Protein AF-A0A4V2E9B5-F1 (afdb_monomer)

pLDDT: mean 94.67, std 5.78, range [47.75, 98.69]

Structure (mmCIF,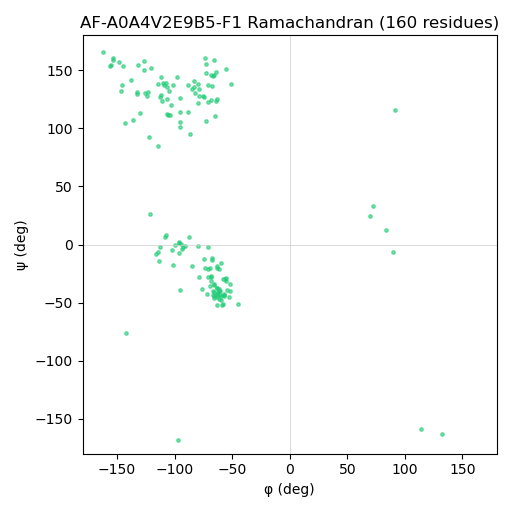 N/CA/C/O backbone):
data_AF-A0A4V2E9B5-F1
#
_entry.id   AF-A0A4V2E9B5-F1
#
loop_
_atom_site.group_PDB
_atom_site.id
_atom_site.type_symbol
_atom_site.label_atom_id
_atom_site.label_alt_id
_atom_site.label_comp_id
_atom_site.label_asym_id
_atom_site.label_entity_id
_atom_site.label_seq_id
_atom_site.pdbx_PDB_ins_code
_atom_site.Cartn_x
_atom_site.Cartn_y
_atom_site.Cartn_z
_atom_site.occupancy
_atom_site.B_iso_or_equiv
_atom_site.auth_seq_id
_atom_site.auth_comp_id
_atom_site.auth_asym_id
_atom_site.auth_atom_id
_atom_site.pdbx_PDB_model_num
ATOM 1 N N . MET A 1 1 ? -2.512 13.321 -0.272 1.00 79.31 1 MET A N 1
ATOM 2 C CA . MET A 1 1 ? -3.624 13.051 0.667 1.00 79.31 1 MET A CA 1
ATOM 3 C C . MET A 1 1 ? -4.182 14.382 1.171 1.00 79.31 1 MET A C 1
ATOM 5 O O . MET A 1 1 ? -3.357 15.232 1.512 1.00 79.31 1 MET A O 1
ATOM 9 N N . PRO A 1 2 ? -5.516 14.578 1.181 1.00 86.25 2 PRO A N 1
ATOM 10 C CA . PRO A 1 2 ? -6.175 15.749 1.778 1.00 86.25 2 PRO A CA 1
ATOM 11 C C . PRO A 1 2 ? -5.788 15.943 3.250 1.00 86.25 2 PRO A C 1
ATOM 13 O O . PRO A 1 2 ? -5.471 14.967 3.931 1.00 86.25 2 PRO A O 1
ATOM 16 N N . ASN A 1 3 ? -5.787 17.182 3.745 1.00 88.88 3 ASN A N 1
ATOM 17 C CA . ASN A 1 3 ? -5.361 17.470 5.122 1.00 88.88 3 ASN A CA 1
ATOM 18 C C . ASN A 1 3 ? -6.341 16.906 6.160 1.00 88.88 3 ASN A C 1
ATOM 20 O O . ASN A 1 3 ? -5.927 16.519 7.244 1.00 88.88 3 ASN A O 1
ATOM 24 N N . GLU A 1 4 ? -7.611 16.786 5.793 1.00 91.38 4 GLU A N 1
ATOM 25 C CA . GLU A 1 4 ? -8.707 16.231 6.584 1.00 91.38 4 GLU A CA 1
ATOM 26 C C . GLU A 1 4 ? -8.506 14.745 6.912 1.00 91.38 4 GLU A C 1
ATOM 28 O O . GLU A 1 4 ? -9.104 14.242 7.855 1.00 91.38 4 GLU A O 1
ATOM 33 N N . LEU A 1 5 ? -7.657 14.044 6.151 1.00 91.12 5 LEU A N 1
ATOM 34 C CA . LEU A 1 5 ? -7.299 12.643 6.391 1.00 91.12 5 LEU A CA 1
ATOM 35 C C . LEU A 1 5 ? -5.948 12.475 7.098 1.00 91.12 5 LEU A C 1
ATOM 37 O O . LEU A 1 5 ? -5.529 11.349 7.354 1.00 91.12 5 LEU A O 1
ATOM 41 N N . LYS A 1 6 ? -5.246 13.568 7.418 1.00 92.00 6 LYS A N 1
ATOM 42 C CA . LYS A 1 6 ? -3.944 13.502 8.089 1.00 92.00 6 LYS A CA 1
ATOM 43 C C . LYS A 1 6 ? -4.135 13.452 9.599 1.00 92.00 6 LYS A C 1
ATOM 45 O O . LYS A 1 6 ? -4.229 14.482 10.260 1.00 92.00 6 LYS A O 1
ATOM 50 N N . PHE A 1 7 ? -4.131 12.240 10.139 1.00 94.81 7 PHE A N 1
ATOM 51 C CA . PHE A 1 7 ? -4.165 11.994 11.578 1.00 94.81 7 PHE A CA 1
ATOM 52 C C . PHE A 1 7 ? -2.798 11.530 12.072 1.00 94.81 7 PHE A C 1
ATOM 54 O O . PHE A 1 7 ? -2.175 10.659 11.466 1.00 94.81 7 PHE A O 1
ATOM 61 N N . GLU A 1 8 ? -2.327 12.075 13.194 1.00 93.56 8 GLU A N 1
ATOM 62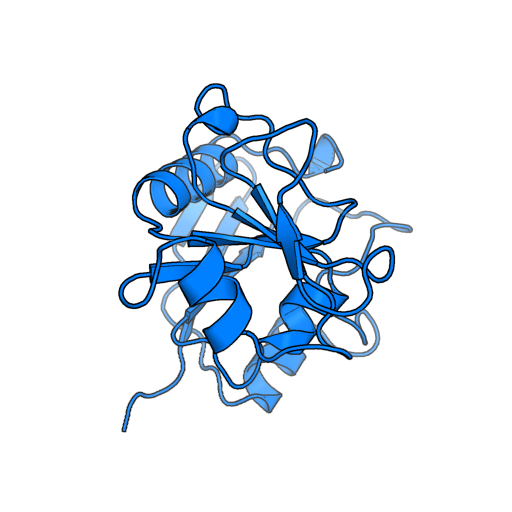 C CA . GLU A 1 8 ? -0.994 11.744 13.720 1.00 93.56 8 GLU A CA 1
ATOM 63 C C . GLU A 1 8 ? -0.869 10.266 14.116 1.00 93.56 8 GLU A C 1
ATOM 65 O O . GLU A 1 8 ? 0.171 9.651 13.880 1.00 93.56 8 GLU A O 1
ATOM 70 N N . GLY A 1 9 ? -1.928 9.674 14.676 1.00 94.69 9 GLY A N 1
ATOM 71 C CA . GLY A 1 9 ? -1.967 8.245 14.996 1.00 94.69 9 GLY A CA 1
ATOM 72 C C . GLY A 1 9 ? -1.820 7.352 13.763 1.00 94.69 9 GLY A C 1
ATOM 73 O O . GLY A 1 9 ? -0.989 6.443 13.746 1.00 94.69 9 GLY A O 1
ATOM 74 N N . ASP A 1 10 ? -2.566 7.667 12.704 1.00 94.81 10 ASP A N 1
ATOM 75 C CA . ASP A 1 10 ? -2.511 6.950 11.426 1.00 94.81 10 ASP A CA 1
ATOM 76 C C . ASP A 1 10 ? -1.161 7.122 10.727 1.00 94.81 10 ASP A C 1
ATOM 78 O O . ASP A 1 10 ? -0.528 6.144 10.334 1.00 94.81 10 ASP A O 1
ATOM 82 N N . LYS A 1 11 ? -0.628 8.348 10.698 1.00 93.44 11 LYS A N 1
ATOM 83 C CA . LYS A 1 11 ? 0.703 8.638 10.156 1.00 93.44 11 LYS A CA 1
ATOM 84 C C . LYS A 1 11 ? 1.804 7.835 10.851 1.00 93.44 11 LYS A C 1
ATOM 86 O O . LYS A 1 11 ? 2.705 7.330 10.176 1.00 93.44 11 LYS A O 1
ATOM 91 N N . LYS A 1 12 ? 1.759 7.715 12.183 1.00 94.44 12 LYS A N 1
ATOM 92 C CA . LYS A 1 12 ? 2.729 6.918 12.955 1.00 94.44 12 LYS A CA 1
ATOM 93 C C . LYS A 1 12 ? 2.608 5.432 12.632 1.00 94.44 12 LYS A C 1
ATOM 95 O O . LYS A 1 12 ? 3.632 4.796 12.389 1.00 94.44 12 LYS A O 1
ATOM 100 N N . PHE A 1 13 ? 1.383 4.905 12.589 1.00 95.75 13 PHE A N 1
ATOM 101 C CA . PHE A 1 13 ? 1.121 3.514 12.214 1.00 95.75 13 PHE A CA 1
ATOM 102 C C . PHE A 1 13 ? 1.661 3.202 10.814 1.00 95.75 13 PHE A C 1
ATOM 104 O O . PHE A 1 13 ? 2.456 2.275 10.650 1.00 95.75 13 PHE A O 1
ATOM 111 N N . PHE A 1 14 ? 1.309 4.035 9.833 1.00 94.75 14 PHE A N 1
ATOM 112 C CA . PHE A 1 14 ? 1.759 3.920 8.451 1.00 94.75 14 PHE A CA 1
ATOM 113 C C . PHE A 1 14 ? 3.287 3.974 8.350 1.00 94.75 14 PHE A C 1
ATOM 115 O O . PHE A 1 14 ? 3.906 3.061 7.810 1.00 94.75 14 PHE A O 1
ATOM 122 N N . SER A 1 15 ? 3.920 4.991 8.943 1.00 93.88 15 SER A N 1
ATOM 123 C CA . SER A 1 15 ? 5.380 5.160 8.879 1.00 93.88 15 SER A CA 1
ATOM 124 C C . SER A 1 15 ? 6.122 3.962 9.476 1.00 93.88 15 SER A C 1
ATOM 126 O O . SER A 1 15 ? 7.047 3.448 8.851 1.00 93.88 15 SER A O 1
ATOM 128 N N . ALA A 1 16 ? 5.674 3.475 10.638 1.00 94.12 16 ALA A N 1
ATOM 129 C CA . ALA A 1 16 ? 6.286 2.334 11.311 1.00 94.12 16 ALA A CA 1
ATOM 130 C C . ALA A 1 16 ? 6.078 1.012 10.553 1.00 94.12 16 ALA A C 1
ATOM 132 O O . ALA A 1 16 ? 6.916 0.115 10.638 1.00 94.12 16 ALA A O 1
ATOM 133 N N . ALA A 1 17 ? 4.964 0.854 9.830 1.00 94.62 17 ALA A N 1
ATOM 134 C CA . ALA A 1 17 ? 4.759 -0.291 8.947 1.00 94.62 17 ALA A CA 1
ATOM 135 C C . ALA A 1 17 ? 5.736 -0.258 7.761 1.00 94.62 17 ALA A C 1
ATOM 137 O O . ALA A 1 17 ? 6.360 -1.271 7.456 1.00 94.62 17 ALA A O 1
ATOM 138 N N . LEU A 1 18 ? 5.932 0.912 7.148 1.00 95.31 18 LEU A N 1
ATOM 139 C CA . LEU A 1 18 ? 6.838 1.068 6.008 1.00 95.31 18 LEU A CA 1
ATOM 140 C C . LEU A 1 18 ? 8.320 0.963 6.371 1.00 95.31 18 LEU A C 1
ATOM 142 O O . LEU A 1 18 ? 9.104 0.507 5.546 1.00 95.31 18 LEU A O 1
ATOM 146 N N . ASP A 1 19 ? 8.709 1.315 7.598 1.00 93.38 19 ASP A N 1
ATOM 147 C CA . ASP A 1 19 ? 10.071 1.075 8.104 1.00 93.38 19 ASP A CA 1
ATOM 148 C C . ASP A 1 19 ? 10.449 -0.410 8.149 1.00 93.38 19 ASP A C 1
ATOM 150 O O . ASP A 1 19 ? 11.630 -0.746 8.175 1.00 93.38 19 ASP A O 1
ATOM 154 N N . ARG A 1 20 ? 9.449 -1.298 8.161 1.00 94.12 20 ARG A N 1
ATOM 155 C CA . ARG A 1 20 ? 9.623 -2.754 8.196 1.00 94.12 20 ARG A CA 1
ATOM 156 C C . ARG A 1 20 ? 9.401 -3.426 6.841 1.00 94.12 20 ARG A C 1
ATOM 158 O O . ARG A 1 20 ? 9.571 -4.636 6.750 1.00 94.12 20 ARG A O 1
ATOM 165 N N . ALA A 1 21 ? 8.994 -2.678 5.816 1.00 97.06 21 ALA A N 1
ATOM 166 C CA . ALA A 1 21 ? 8.757 -3.223 4.487 1.00 97.06 21 ALA A CA 1
ATOM 167 C C . ALA A 1 21 ? 10.069 -3.320 3.698 1.00 97.06 21 ALA A C 1
ATOM 169 O O . ALA A 1 21 ? 10.854 -2.373 3.650 1.00 97.06 21 ALA A O 1
ATOM 170 N N . ASP A 1 22 ? 10.273 -4.446 3.018 1.00 98.00 22 ASP A N 1
ATOM 171 C CA . ASP A 1 22 ? 11.424 -4.658 2.137 1.00 98.00 22 ASP A CA 1
ATOM 172 C C . ASP A 1 22 ? 11.230 -3.966 0.780 1.00 98.00 22 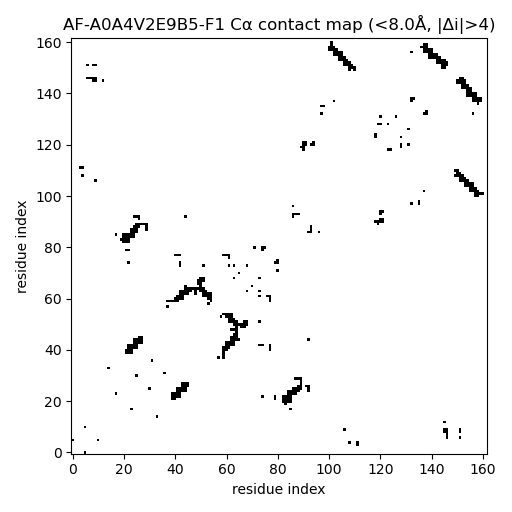ASP A C 1
ATOM 174 O O . ASP A 1 22 ? 12.198 -3.568 0.123 1.00 98.00 22 ASP A O 1
ATOM 178 N N . LEU A 1 23 ? 9.969 -3.803 0.367 1.00 98.19 23 LEU A N 1
ATOM 179 C CA . LEU A 1 23 ? 9.576 -3.161 -0.880 1.00 98.19 23 LEU A CA 1
ATOM 180 C C . LEU A 1 23 ? 8.261 -2.398 -0.727 1.00 98.19 23 LEU A C 1
ATOM 182 O O . LEU A 1 23 ? 7.294 -2.910 -0.170 1.00 98.19 23 LEU A O 1
ATOM 186 N N . ILE A 1 24 ? 8.201 -1.200 -1.301 1.00 98.00 24 ILE A N 1
ATOM 187 C CA . ILE A 1 24 ? 6.975 -0.402 -1.395 1.00 98.00 24 ILE A CA 1
ATOM 188 C C . ILE A 1 24 ? 6.464 -0.401 -2.835 1.00 98.00 24 ILE A C 1
ATOM 190 O O . ILE A 1 24 ? 7.248 -0.253 -3.769 1.00 98.00 24 ILE A O 1
ATOM 194 N N . VAL A 1 25 ? 5.153 -0.510 -3.039 1.00 98.25 25 VAL A N 1
ATOM 195 C CA . VAL A 1 25 ? 4.528 -0.405 -4.365 1.00 98.25 25 VAL A CA 1
ATOM 196 C C . VAL A 1 25 ? 3.433 0.648 -4.341 1.00 98.25 25 VAL A C 1
ATOM 198 O O . VAL A 1 25 ? 2.555 0.638 -3.473 1.00 98.25 25 VAL A O 1
ATOM 201 N N . HIS A 1 26 ? 3.467 1.556 -5.313 1.00 97.44 26 HIS A N 1
ATOM 202 C CA . HIS A 1 26 ? 2.444 2.584 -5.450 1.00 97.44 26 HIS A CA 1
ATOM 203 C C . HIS A 1 26 ? 2.289 3.080 -6.887 1.00 97.44 26 HIS A C 1
ATOM 205 O O . HIS A 1 26 ? 3.174 2.935 -7.730 1.00 97.44 26 HIS A O 1
ATOM 211 N N . GLY A 1 27 ? 1.146 3.693 -7.180 1.00 96.12 27 GLY A N 1
ATOM 212 C CA . GLY A 1 27 ? 0.912 4.379 -8.445 1.00 96.12 27 GLY A CA 1
ATOM 213 C C . GLY A 1 27 ? 1.665 5.707 -8.513 1.00 96.12 27 GLY A C 1
ATOM 214 O O . GLY A 1 27 ? 2.016 6.293 -7.494 1.00 96.12 27 GLY A O 1
ATOM 215 N N . ARG A 1 28 ? 1.858 6.235 -9.725 1.00 91.06 28 ARG A N 1
ATOM 216 C CA . ARG A 1 28 ? 2.579 7.501 -9.972 1.00 91.06 28 ARG A CA 1
ATOM 217 C C . ARG A 1 28 ? 2.092 8.710 -9.154 1.00 91.06 28 ARG A C 1
ATOM 219 O O . ARG A 1 28 ? 2.890 9.586 -8.850 1.00 91.06 28 ARG A O 1
ATOM 226 N N . ASN A 1 29 ? 0.794 8.790 -8.861 1.00 87.62 29 ASN A N 1
ATOM 227 C CA . ASN A 1 29 ? 0.198 9.929 -8.145 1.00 87.62 29 ASN A CA 1
ATOM 228 C C . ASN A 1 29 ? 0.120 9.702 -6.624 1.00 87.62 29 ASN A C 1
ATOM 230 O O . ASN A 1 29 ? -0.299 10.590 -5.884 1.00 87.62 29 ASN A O 1
ATOM 234 N N . SER A 1 30 ? 0.506 8.515 -6.166 1.00 85.31 30 SER A N 1
ATOM 235 C CA . SER A 1 30 ? 0.673 8.188 -4.756 1.00 85.31 30 SER A CA 1
ATOM 236 C C . SER A 1 30 ? 2.148 8.318 -4.412 1.00 85.31 30 SER A C 1
ATOM 238 O O . SER A 1 30 ? 3.001 8.055 -5.254 1.00 85.31 30 SER A O 1
ATOM 240 N N . TYR A 1 31 ? 2.459 8.777 -3.208 1.00 83.00 31 TYR A N 1
ATOM 241 C CA . TYR A 1 31 ? 3.833 8.932 -2.748 1.00 83.00 31 TYR 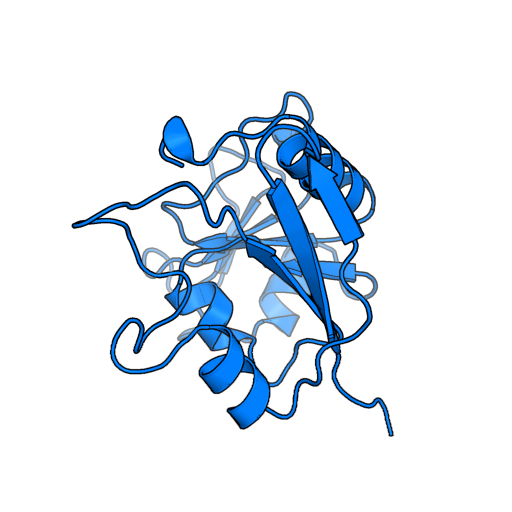A CA 1
ATOM 242 C C . TYR A 1 31 ? 3.869 9.053 -1.225 1.00 83.00 31 TYR A C 1
ATOM 244 O O . TYR A 1 31 ? 2.853 9.292 -0.573 1.00 83.00 31 TYR A O 1
ATOM 252 N N . GLU A 1 32 ? 5.070 8.906 -0.685 1.00 86.81 32 GLU A N 1
ATOM 253 C CA . GLU A 1 32 ? 5.406 9.111 0.719 1.00 86.81 32 GLU A CA 1
ATOM 254 C C . GLU A 1 32 ? 6.080 10.474 0.894 1.00 86.81 32 GLU A C 1
ATOM 256 O O . GLU A 1 32 ? 6.973 10.820 0.115 1.00 86.81 32 GLU A O 1
ATOM 261 N N . ASP A 1 33 ? 5.705 11.215 1.934 1.00 83.38 33 ASP A N 1
ATOM 262 C CA . ASP A 1 33 ? 6.281 12.521 2.287 1.00 83.38 33 ASP A CA 1
ATOM 263 C C . ASP A 1 33 ? 7.170 12.475 3.543 1.00 83.38 33 ASP A C 1
ATOM 265 O O . ASP A 1 33 ? 7.633 13.511 4.022 1.00 83.38 33 ASP A O 1
ATOM 269 N N . GLN A 1 34 ? 7.427 11.281 4.086 1.00 84.88 34 GLN A N 1
ATOM 270 C CA . GLN A 1 34 ? 8.249 11.130 5.285 1.00 84.88 34 GLN A CA 1
ATOM 271 C C . GLN A 1 34 ? 9.741 11.379 4.988 1.00 84.88 34 GLN A C 1
ATOM 273 O O . GLN A 1 34 ? 10.213 11.010 3.910 1.00 84.88 34 GLN A O 1
ATOM 278 N N . PRO A 1 35 ? 10.528 11.923 5.941 1.00 87.12 35 PRO A N 1
ATOM 279 C CA . PRO A 1 35 ? 11.949 12.228 5.729 1.00 87.12 35 PRO A CA 1
ATOM 280 C C . PRO A 1 35 ? 12.806 11.045 5.261 1.00 87.12 35 PRO A C 1
ATOM 282 O O . PRO A 1 35 ? 13.770 11.228 4.524 1.00 87.12 35 PRO A O 1
ATOM 285 N N . ASN A 1 36 ? 12.460 9.825 5.672 1.00 87.62 36 ASN A N 1
ATOM 286 C CA . ASN A 1 36 ? 13.171 8.604 5.304 1.00 87.62 36 ASN A CA 1
ATOM 287 C C . ASN A 1 36 ? 12.630 7.923 4.038 1.00 87.62 36 ASN A C 1
ATOM 289 O O . ASN A 1 36 ? 13.221 6.939 3.597 1.00 87.62 36 ASN A O 1
ATOM 293 N N . SER A 1 37 ? 11.575 8.459 3.413 1.00 88.12 37 SER A N 1
ATOM 294 C CA . SER A 1 37 ? 11.033 7.975 2.137 1.00 88.12 37 SER A CA 1
ATOM 295 C C . SER A 1 37 ? 12.152 7.693 1.115 1.00 88.12 37 SER A C 1
ATOM 297 O O . SER A 1 37 ? 12.235 6.551 0.652 1.00 88.12 37 SER A O 1
ATOM 299 N N . PRO A 1 38 ? 13.110 8.608 0.834 1.00 88.81 38 PRO A N 1
ATOM 300 C CA . PRO A 1 38 ? 14.163 8.365 -0.163 1.00 88.81 38 PRO A CA 1
ATOM 301 C C . PRO A 1 38 ? 15.069 7.151 0.108 1.00 88.81 38 PRO A C 1
ATOM 303 O O . PRO A 1 38 ? 15.781 6.710 -0.791 1.00 88.81 38 PRO A O 1
ATOM 306 N N . GLN A 1 39 ? 15.070 6.607 1.328 1.00 90.38 39 GLN A N 1
ATOM 307 C CA . GLN A 1 39 ? 15.901 5.462 1.710 1.00 90.38 39 GLN A CA 1
ATOM 308 C C . GLN A 1 39 ? 15.258 4.109 1.356 1.00 90.38 39 GLN A C 1
ATOM 310 O O . GLN A 1 39 ? 15.967 3.103 1.273 1.00 90.38 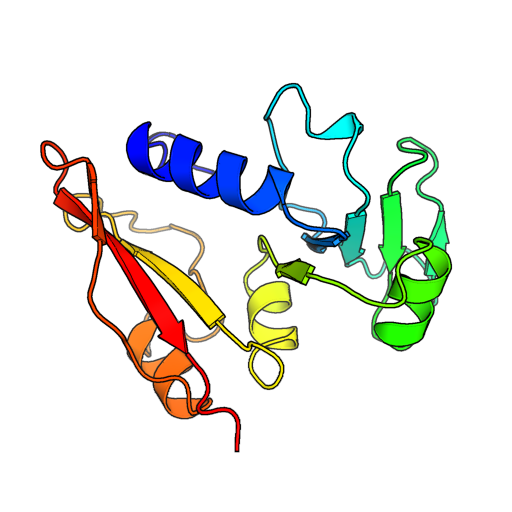39 GLN A O 1
ATOM 315 N N . ARG A 1 40 ? 13.940 4.074 1.120 1.00 94.94 40 ARG A N 1
ATOM 316 C CA . ARG A 1 40 ? 13.162 2.845 0.909 1.00 94.94 40 ARG A CA 1
ATOM 317 C C . ARG A 1 40 ? 13.140 2.427 -0.563 1.00 94.94 40 ARG A C 1
ATOM 319 O O . ARG A 1 40 ? 12.944 3.262 -1.453 1.00 94.94 40 ARG A O 1
ATOM 326 N N . LYS A 1 41 ? 13.310 1.125 -0.818 1.00 96.94 41 LYS A N 1
ATOM 327 C CA . LYS A 1 41 ? 13.144 0.533 -2.154 1.00 96.94 41 LYS A CA 1
ATOM 328 C C . LYS A 1 41 ? 11.681 0.601 -2.570 1.00 96.94 41 LYS A C 1
ATOM 330 O O . LYS A 1 41 ? 10.797 0.284 -1.774 1.00 96.94 41 LYS A O 1
ATOM 335 N N . ARG A 1 42 ? 11.423 0.977 -3.821 1.00 97.19 42 ARG A N 1
ATOM 336 C CA . ARG A 1 42 ? 10.053 1.110 -4.318 1.00 97.19 42 ARG A CA 1
ATOM 337 C C . ARG A 1 42 ? 9.874 0.719 -5.773 1.00 97.19 42 ARG A C 1
ATOM 339 O O . ARG A 1 42 ? 10.779 0.872 -6.592 1.00 97.19 42 ARG A O 1
ATOM 346 N N . ILE A 1 43 ? 8.654 0.314 -6.091 1.00 98.25 43 ILE A N 1
ATOM 347 C CA 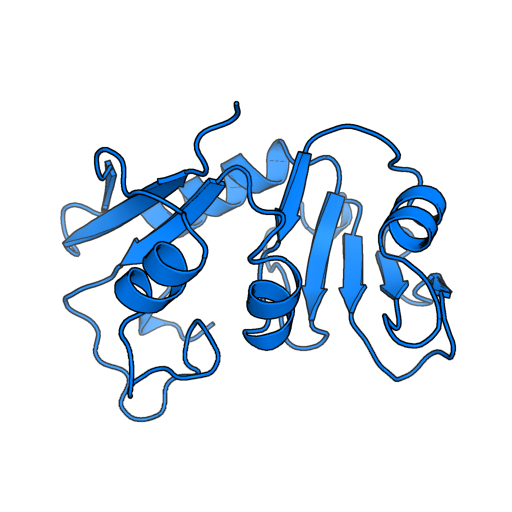. ILE A 1 43 ? 8.135 0.193 -7.444 1.00 98.25 43 ILE A CA 1
ATOM 348 C C . ILE A 1 43 ? 7.049 1.246 -7.660 1.00 98.25 43 ILE A C 1
ATOM 350 O O . ILE A 1 43 ? 6.086 1.339 -6.898 1.00 98.25 43 ILE A O 1
ATOM 354 N N . ILE A 1 44 ? 7.193 2.006 -8.744 1.00 98.00 44 ILE A N 1
ATOM 355 C CA . ILE A 1 44 ? 6.202 2.972 -9.207 1.00 98.00 44 ILE A CA 1
ATOM 356 C C . ILE A 1 44 ? 5.475 2.376 -10.411 1.00 98.00 44 ILE A C 1
ATOM 358 O O . ILE A 1 44 ? 6.046 2.228 -11.496 1.00 98.00 44 ILE A O 1
ATOM 362 N N . VAL A 1 45 ? 4.193 2.064 -10.229 1.00 98.19 45 VAL A N 1
ATOM 363 C CA . VAL A 1 45 ? 3.329 1.525 -11.284 1.00 98.19 45 VAL A CA 1
ATOM 364 C C . VAL A 1 45 ? 3.021 2.624 -12.304 1.00 98.19 45 VAL A C 1
ATOM 366 O O . VAL A 1 45 ? 2.489 3.690 -11.968 1.00 98.19 45 VAL A O 1
ATOM 369 N N . THR A 1 46 ? 3.353 2.378 -13.571 1.00 97.12 46 THR A N 1
ATOM 370 C CA . THR A 1 46 ? 3.228 3.355 -14.656 1.00 97.12 46 THR A CA 1
ATOM 371 C C . THR A 1 46 ? 3.104 2.689 -16.024 1.00 97.12 46 THR A C 1
ATOM 373 O O . THR A 1 46 ? 3.632 1.615 -16.262 1.00 97.12 46 THR A O 1
ATOM 376 N N . ARG A 1 47 ? 2.460 3.375 -16.972 1.00 96.50 47 ARG A N 1
ATOM 377 C CA . ARG A 1 47 ? 2.401 2.964 -18.389 1.00 96.50 47 ARG A CA 1
ATOM 378 C C . ARG A 1 47 ? 3.456 3.655 -19.263 1.00 96.50 47 ARG A C 1
ATOM 380 O O . ARG A 1 47 ? 3.466 3.473 -20.471 1.00 96.50 47 ARG A O 1
ATOM 387 N N . LYS A 1 48 ? 4.308 4.504 -18.670 1.00 96.81 48 LYS A N 1
ATOM 388 C CA . LYS A 1 48 ? 5.308 5.310 -19.400 1.00 96.81 48 LYS A CA 1
ATOM 389 C C . LYS A 1 48 ? 6.518 4.506 -19.892 1.00 96.81 48 LYS A C 1
ATOM 391 O O . LYS A 1 48 ? 7.301 5.032 -20.672 1.00 96.81 48 LYS A O 1
ATOM 396 N N . VAL A 1 49 ? 6.681 3.275 -19.418 1.00 98.12 49 VAL A N 1
ATOM 397 C CA . VAL A 1 49 ? 7.754 2.357 -19.816 1.00 98.12 49 VAL A CA 1
ATOM 398 C C . VAL A 1 49 ? 7.125 1.095 -20.410 1.00 98.12 49 VAL A C 1
ATOM 400 O O . VAL A 1 49 ? 5.997 0.763 -20.036 1.00 98.12 49 VAL A O 1
ATOM 403 N N . PRO A 1 50 ? 7.802 0.383 -21.325 1.00 98.00 50 PRO A N 1
ATOM 404 C CA . PRO A 1 50 ? 7.232 -0.816 -21.934 1.00 98.00 50 PRO A CA 1
ATOM 405 C C . PRO A 1 50 ? 7.045 -1.946 -20.916 1.00 98.00 50 PRO A C 1
ATOM 407 O O . PRO A 1 50 ? 6.002 -2.587 -20.927 1.00 98.00 50 PRO A O 1
ATOM 410 N N . ALA A 1 51 ? 8.014 -2.150 -20.016 1.00 98.50 51 ALA A N 1
ATOM 411 C CA . ALA A 1 51 ? 8.004 -3.233 -19.034 1.00 98.50 51 ALA A CA 1
ATOM 412 C C . ALA A 1 51 ? 8.582 -2.787 -17.682 1.00 98.50 51 ALA A C 1
ATOM 414 O O . ALA A 1 51 ? 7.830 -2.520 -16.749 1.00 98.50 51 ALA A O 1
ATOM 415 N N . ILE A 1 52 ? 9.907 -2.668 -17.570 1.00 98.56 52 ILE A N 1
ATOM 416 C CA . ILE A 1 52 ? 10.609 -2.262 -16.343 1.00 98.56 52 ILE A CA 1
ATOM 417 C C . ILE A 1 52 ? 11.724 -1.281 -16.715 1.00 98.56 52 ILE A C 1
ATOM 419 O O . ILE A 1 52 ? 12.376 -1.457 -17.744 1.00 98.56 52 ILE A O 1
ATOM 423 N N . ALA A 1 53 ? 11.948 -0.257 -15.894 1.00 98.38 53 ALA A N 1
ATOM 424 C CA . ALA A 1 53 ? 13.099 0.638 -16.008 1.00 98.38 53 ALA A CA 1
ATOM 425 C C . ALA A 1 53 ? 13.523 1.158 -14.628 1.00 98.38 53 ALA A C 1
ATOM 427 O O . ALA A 1 53 ? 12.705 1.224 -13.714 1.00 98.38 53 ALA A O 1
ATOM 428 N N . ALA A 1 54 ? 14.777 1.580 -14.481 1.00 97.62 54 ALA A N 1
ATOM 429 C CA . ALA A 1 54 ? 15.178 2.380 -13.326 1.00 97.62 54 ALA A CA 1
ATOM 430 C C . ALA A 1 54 ? 14.519 3.769 -13.390 1.00 97.62 54 ALA A C 1
ATOM 432 O O . ALA A 1 54 ? 14.335 4.325 -14.477 1.00 97.62 54 ALA A O 1
ATOM 433 N N . ASP A 1 55 ? 14.169 4.340 -12.238 1.00 95.62 55 ASP A N 1
ATOM 434 C CA . ASP A 1 55 ? 13.749 5.738 -12.178 1.00 95.62 55 ASP A CA 1
ATOM 435 C C . ASP A 1 55 ? 14.984 6.655 -12.316 1.00 95.62 55 ASP A C 1
ATOM 437 O O . ASP A 1 55 ? 15.957 6.491 -11.574 1.00 95.62 55 ASP A O 1
ATOM 441 N N . PRO A 1 56 ? 14.982 7.627 -13.246 1.00 94.44 56 PRO A N 1
ATOM 442 C CA . PRO A 1 56 ? 16.135 8.499 -13.465 1.00 94.44 56 PRO A CA 1
ATOM 443 C C . PRO A 1 56 ? 16.374 9.507 -12.329 1.00 94.44 56 PRO A C 1
ATOM 445 O O . PRO A 1 56 ? 17.477 10.034 -12.210 1.00 94.44 56 PRO A O 1
ATOM 448 N N . ALA A 1 57 ? 15.357 9.807 -11.518 1.00 91.88 57 ALA A N 1
ATOM 449 C CA . ALA A 1 57 ? 15.417 10.784 -10.433 1.00 91.88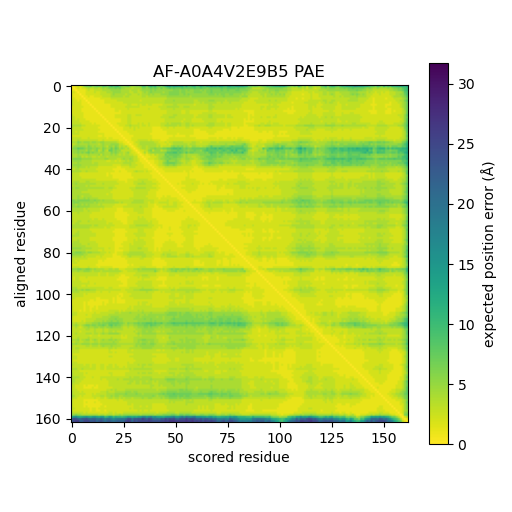 57 ALA A CA 1
ATOM 450 C C . ALA A 1 57 ? 15.575 10.134 -9.051 1.00 91.88 57 ALA A C 1
ATOM 452 O O . ALA A 1 57 ? 15.952 10.814 -8.096 1.00 91.88 57 ALA A O 1
ATOM 453 N N . ASN A 1 58 ? 15.292 8.835 -8.923 1.00 92.31 58 ASN A N 1
ATOM 454 C CA . ASN A 1 58 ? 15.390 8.122 -7.656 1.00 92.31 58 ASN A CA 1
ATOM 455 C C . ASN A 1 58 ? 16.067 6.746 -7.826 1.00 92.31 58 ASN A C 1
ATOM 457 O O . ASN A 1 58 ? 15.421 5.799 -8.272 1.00 92.31 58 ASN A O 1
ATOM 461 N N . PRO A 1 59 ? 17.321 6.569 -7.367 1.00 94.38 59 PRO A N 1
ATOM 462 C CA . PRO A 1 59 ? 18.054 5.310 -7.526 1.00 94.38 59 PRO A CA 1
ATOM 463 C C . PRO A 1 59 ? 17.479 4.140 -6.709 1.00 94.38 59 PRO A C 1
ATOM 465 O O . PRO A 1 59 ? 17.891 2.998 -6.897 1.00 94.38 59 PRO A O 1
ATOM 468 N N . LYS A 1 60 ? 16.550 4.396 -5.779 1.00 96.06 60 LYS A N 1
ATOM 469 C CA . LYS A 1 60 ? 15.819 3.363 -5.029 1.00 96.06 60 LYS A CA 1
ATOM 470 C C . LYS A 1 60 ? 14.467 3.017 -5.658 1.00 96.06 60 LYS A C 1
ATOM 472 O O . LYS A 1 60 ? 13.751 2.182 -5.104 1.00 96.06 60 LYS A O 1
ATOM 477 N N . ALA A 1 61 ? 14.103 3.643 -6.777 1.00 96.50 61 ALA A N 1
ATOM 478 C CA . ALA A 1 61 ? 12.832 3.423 -7.447 1.00 96.50 61 ALA A CA 1
ATOM 479 C C . ALA A 1 61 ? 12.992 2.672 -8.774 1.00 96.50 61 ALA A C 1
ATOM 481 O O . ALA A 1 61 ? 13.870 2.947 -9.590 1.00 96.50 61 ALA A O 1
ATOM 482 N N . THR A 1 62 ? 12.087 1.722 -8.986 1.00 98.19 62 THR A N 1
ATOM 483 C CA . THR A 1 62 ? 11.909 0.982 -10.236 1.00 98.19 62 THR A CA 1
ATOM 484 C C . THR A 1 62 ? 10.561 1.365 -10.840 1.00 98.19 62 THR A C 1
ATOM 486 O O . THR A 1 62 ? 9.529 1.297 -10.178 1.00 98.19 62 THR A O 1
ATOM 489 N N . LEU A 1 63 ? 10.546 1.777 -12.102 1.00 98.50 63 LEU A N 1
ATOM 490 C CA . LEU A 1 63 ? 9.327 1.995 -12.873 1.00 98.50 63 LEU A CA 1
ATOM 491 C C . LEU A 1 63 ? 8.841 0.653 -13.421 1.00 98.50 63 LEU A C 1
ATOM 493 O O . LEU A 1 63 ? 9.617 -0.069 -14.047 1.00 98.50 63 LEU A O 1
ATOM 497 N N . TRP A 1 64 ? 7.560 0.338 -13.234 1.00 98.69 64 TRP A N 1
ATOM 498 C CA . TRP A 1 64 ? 6.980 -0.928 -13.684 1.00 98.69 64 TRP A CA 1
ATOM 499 C C . TRP A 1 64 ? 5.661 -0.724 -14.426 1.00 98.69 64 TRP A C 1
ATOM 501 O O . 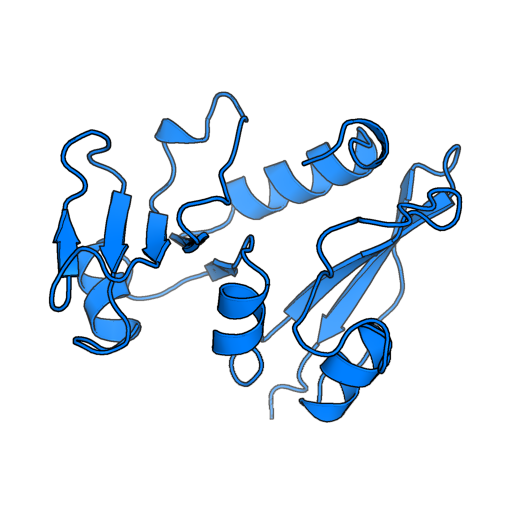TRP A 1 64 ? 4.743 -0.071 -13.926 1.00 98.69 64 TRP A O 1
ATOM 511 N N . ASN A 1 65 ? 5.569 -1.323 -15.611 1.00 98.44 65 ASN A N 1
ATOM 512 C CA . ASN A 1 65 ? 4.345 -1.479 -16.375 1.00 98.44 65 ASN A CA 1
ATOM 513 C C . ASN A 1 65 ? 3.875 -2.944 -16.308 1.00 98.44 65 ASN A C 1
ATOM 515 O O . ASN A 1 65 ? 4.520 -3.809 -16.911 1.00 98.44 65 ASN A O 1
ATOM 519 N N . PRO A 1 66 ? 2.738 -3.233 -15.647 1.00 97.94 66 PRO A N 1
ATOM 520 C CA . PRO A 1 66 ? 2.227 -4.598 -15.505 1.00 97.94 66 PRO A CA 1
ATOM 521 C C . PRO A 1 66 ? 1.850 -5.250 -16.843 1.00 97.94 66 PRO A C 1
ATOM 523 O O . PRO A 1 66 ? 1.768 -6.469 -16.919 1.00 97.94 66 PRO A O 1
ATOM 526 N N . ALA A 1 67 ? 1.654 -4.468 -17.914 1.00 98.00 67 ALA A N 1
ATOM 527 C CA . ALA A 1 67 ? 1.390 -5.011 -19.247 1.00 98.00 67 ALA A CA 1
ATOM 528 C C . ALA A 1 67 ? 2.635 -5.627 -19.915 1.00 98.00 67 ALA A C 1
ATOM 530 O O . ALA A 1 67 ? 2.490 -6.398 -20.859 1.00 98.00 67 ALA A O 1
ATOM 531 N N . GLY A 1 68 ? 3.844 -5.271 -19.464 1.00 98.31 68 GLY A N 1
ATOM 532 C CA . GLY A 1 68 ? 5.094 -5.715 -20.087 1.00 98.31 68 GLY A CA 1
ATOM 533 C C . GLY A 1 68 ? 5.959 -6.638 -19.236 1.00 98.31 68 GLY A C 1
ATOM 534 O O . GLY A 1 68 ? 6.881 -7.248 -19.771 1.00 98.31 68 GLY A O 1
ATOM 535 N N . ALA A 1 69 ? 5.707 -6.748 -17.930 1.00 98.50 69 ALA A N 1
ATOM 536 C CA . ALA A 1 69 ? 6.424 -7.674 -17.055 1.00 98.50 69 ALA A CA 1
ATOM 537 C C . ALA A 1 69 ? 5.600 -8.061 -15.825 1.00 98.50 69 ALA A C 1
ATOM 539 O O . ALA A 1 69 ? 4.776 -7.279 -15.349 1.00 98.50 69 ALA A O 1
ATOM 540 N N . SER A 1 70 ? 5.894 -9.240 -15.272 1.00 98.31 70 SER A N 1
ATOM 541 C CA . SER A 1 70 ? 5.334 -9.687 -13.994 1.00 98.31 70 SER A CA 1
ATOM 542 C C . SER A 1 70 ? 5.806 -8.818 -12.822 1.00 98.31 70 SER A C 1
ATOM 544 O O . SER A 1 70 ? 6.855 -8.165 -12.890 1.00 98.31 70 SER A O 1
ATOM 546 N N . PHE A 1 71 ? 5.049 -8.854 -11.723 1.00 98.19 71 PHE A N 1
ATOM 547 C CA . PHE A 1 71 ? 5.457 -8.221 -10.471 1.00 98.19 71 PHE A CA 1
ATOM 548 C C . PHE A 1 71 ? 6.758 -8.833 -9.936 1.00 98.19 71 PHE A C 1
ATOM 550 O O . PHE A 1 71 ? 7.640 -8.106 -9.493 1.00 98.19 71 PHE A O 1
ATOM 557 N N . GLU A 1 72 ? 6.918 -10.151 -10.036 1.00 98.25 72 GLU A N 1
ATOM 558 C CA . GLU A 1 72 ? 8.090 -10.891 -9.562 1.00 98.25 72 GLU A CA 1
ATOM 559 C C . GLU A 1 72 ? 9.359 -10.422 -10.278 1.00 98.25 72 GLU A C 1
ATOM 561 O O . GLU A 1 72 ? 10.382 -10.175 -9.641 1.00 98.25 72 GLU A O 1
ATOM 566 N N . THR A 1 73 ? 9.285 -10.224 -11.599 1.00 98.44 73 THR A N 1
ATOM 567 C CA . THR A 1 73 ? 10.399 -9.672 -12.380 1.00 98.44 73 THR A CA 1
ATOM 568 C C . THR A 1 73 ? 10.725 -8.244 -11.945 1.00 98.44 73 THR A C 1
ATOM 570 O O . THR A 1 73 ? 11.898 -7.910 -11.786 1.00 98.44 73 THR A O 1
ATOM 573 N N . ALA A 1 74 ? 9.715 -7.400 -11.717 1.00 98.44 74 ALA A N 1
ATOM 574 C CA . ALA A 1 74 ? 9.926 -6.027 -11.257 1.00 98.44 74 ALA A CA 1
ATOM 575 C C . ALA A 1 74 ? 10.517 -5.971 -9.837 1.00 98.44 74 ALA A C 1
ATOM 577 O O . ALA A 1 74 ? 11.433 -5.191 -9.582 1.00 98.44 74 ALA A O 1
ATOM 578 N N . SER A 1 75 ? 10.052 -6.837 -8.936 1.00 98.44 75 SER A N 1
ATOM 579 C CA . SER A 1 75 ? 10.560 -6.976 -7.569 1.00 98.44 75 SER A CA 1
ATOM 580 C C . SER A 1 75 ? 12.019 -7.436 -7.563 1.00 98.44 75 SER A C 1
ATOM 582 O O . SER A 1 75 ? 12.862 -6.830 -6.899 1.00 98.44 75 SER A O 1
ATOM 584 N N . ALA A 1 76 ? 12.354 -8.439 -8.380 1.00 98.12 76 ALA A N 1
ATOM 585 C CA . ALA A 1 76 ? 13.730 -8.898 -8.544 1.00 98.12 76 ALA A CA 1
ATOM 586 C C . ALA A 1 76 ? 14.649 -7.787 -9.085 1.00 98.12 76 ALA A C 1
ATOM 588 O O . ALA A 1 76 ? 15.761 -7.630 -8.585 1.00 98.12 76 ALA A O 1
ATOM 589 N N . GLN A 1 77 ? 14.177 -6.968 -10.035 1.00 97.31 77 GLN A N 1
ATOM 590 C CA . GLN A 1 77 ? 14.919 -5.800 -10.539 1.00 97.31 77 GLN A CA 1
ATOM 591 C C . GLN A 1 77 ? 15.111 -4.709 -9.475 1.00 97.31 77 GLN A C 1
ATOM 593 O O . GLN A 1 77 ? 16.175 -4.100 -9.404 1.00 97.31 77 GLN A O 1
ATOM 598 N N . ALA A 1 78 ? 14.139 -4.519 -8.579 1.00 97.44 78 ALA A N 1
ATOM 599 C CA . ALA A 1 78 ? 14.300 -3.677 -7.391 1.00 97.44 78 ALA A CA 1
ATOM 600 C C . ALA A 1 78 ? 15.240 -4.300 -6.329 1.00 97.44 78 ALA A C 1
ATOM 602 O O . ALA A 1 78 ? 15.516 -3.697 -5.285 1.00 97.44 78 ALA A O 1
ATOM 603 N N . GLY A 1 79 ? 15.749 -5.512 -6.573 1.00 97.38 79 GLY A N 1
ATOM 604 C CA . GLY A 1 79 ? 16.631 -6.249 -5.677 1.00 97.38 79 GLY A CA 1
ATOM 605 C C . GLY A 1 79 ? 15.911 -6.792 -4.446 1.00 97.38 79 GLY A C 1
ATOM 606 O O . GLY A 1 79 ? 16.502 -6.791 -3.365 1.00 97.38 79 GLY A O 1
ATOM 607 N N . VAL A 1 80 ? 14.634 -7.166 -4.571 1.00 97.75 80 VAL A N 1
ATOM 608 C CA . VAL A 1 80 ? 13.827 -7.776 -3.502 1.00 97.75 80 VAL A CA 1
ATOM 609 C C . VAL A 1 80 ? 13.151 -9.027 -4.053 1.00 97.75 80 VAL A C 1
ATOM 611 O O . VAL A 1 80 ? 12.296 -8.949 -4.929 1.00 97.75 80 VAL A O 1
ATOM 614 N N . THR A 1 81 ? 13.531 -10.197 -3.552 1.00 97.12 81 THR A N 1
ATOM 615 C CA . THR A 1 81 ? 12.975 -11.494 -3.987 1.00 97.12 81 THR A CA 1
ATOM 616 C C . THR A 1 81 ? 12.227 -12.227 -2.875 1.00 97.12 81 THR A C 1
ATOM 618 O O . THR A 1 81 ? 11.581 -13.237 -3.133 1.00 97.12 81 THR A O 1
ATOM 621 N N . SER A 1 82 ? 12.296 -11.717 -1.647 1.00 96.69 82 SER A N 1
ATOM 622 C CA . SER A 1 82 ? 11.637 -12.247 -0.454 1.00 96.69 82 SER A CA 1
ATOM 623 C C . SER A 1 82 ? 11.401 -11.119 0.547 1.00 96.69 82 SER A C 1
ATOM 625 O O . SER A 1 82 ? 12.127 -10.125 0.514 1.00 96.69 82 SER A O 1
ATOM 627 N N . GLY A 1 83 ? 10.455 -11.309 1.466 1.00 96.38 83 GLY A N 1
ATOM 628 C CA . GLY A 1 83 ? 10.160 -10.357 2.536 1.00 96.38 83 GLY A CA 1
ATOM 629 C C . GLY A 1 83 ? 8.778 -9.725 2.400 1.00 96.38 83 GLY A C 1
ATOM 630 O O . GLY A 1 83 ? 7.891 -10.279 1.750 1.00 96.38 83 GLY A O 1
ATOM 631 N N . THR A 1 84 ? 8.592 -8.570 3.032 1.00 97.94 84 THR A N 1
ATOM 632 C CA . THR A 1 84 ? 7.305 -7.871 3.100 1.00 97.94 84 THR A CA 1
ATOM 633 C C . THR A 1 84 ? 7.196 -6.810 2.012 1.00 97.94 84 THR A C 1
ATOM 635 O O . THR A 1 84 ? 8.016 -5.893 1.931 1.00 97.94 84 THR A O 1
ATOM 638 N N . VAL A 1 85 ? 6.127 -6.888 1.219 1.00 98.25 85 VAL A N 1
ATOM 639 C CA . VAL A 1 85 ? 5.769 -5.865 0.232 1.00 98.25 85 VAL A CA 1
ATOM 640 C C . VAL A 1 85 ? 4.617 -5.021 0.776 1.00 98.25 85 VAL A C 1
ATOM 642 O O . VAL A 1 85 ? 3.528 -5.531 1.026 1.00 98.25 85 VAL A O 1
ATOM 645 N N . ALA A 1 86 ? 4.833 -3.716 0.924 1.00 98.00 86 ALA A N 1
ATOM 646 C CA . ALA A 1 86 ? 3.792 -2.768 1.299 1.00 98.00 86 ALA A CA 1
ATOM 647 C C . ALA A 1 86 ? 3.184 -2.113 0.054 1.00 98.00 86 ALA A C 1
ATOM 649 O O . ALA A 1 86 ? 3.837 -1.336 -0.645 1.00 98.00 86 ALA A O 1
ATOM 650 N N . ILE A 1 87 ? 1.907 -2.389 -0.209 1.00 98.00 87 ILE A N 1
ATOM 651 C CA . ILE A 1 87 ? 1.137 -1.686 -1.239 1.00 98.00 87 ILE A CA 1
ATOM 652 C C . ILE A 1 87 ? 0.515 -0.454 -0.587 1.00 98.00 87 ILE A C 1
ATOM 654 O O . ILE A 1 87 ? -0.314 -0.598 0.306 1.00 98.00 87 ILE A O 1
ATOM 658 N N . ILE A 1 88 ? 0.924 0.749 -0.996 1.00 95.56 88 ILE A N 1
ATOM 659 C CA . ILE A 1 88 ? 0.548 1.996 -0.294 1.00 95.56 88 ILE A CA 1
ATOM 660 C C . ILE A 1 88 ? -0.365 2.914 -1.104 1.00 95.56 88 ILE A C 1
ATOM 662 O O . ILE A 1 88 ? -0.786 3.963 -0.617 1.00 95.56 88 ILE A O 1
ATOM 666 N N . GLY A 1 89 ? -0.684 2.523 -2.337 1.00 91.19 89 GLY A N 1
ATOM 667 C CA . GLY A 1 89 ? -1.877 3.021 -2.999 1.00 91.19 89 GLY A CA 1
ATOM 668 C C . GLY A 1 89 ? -1.724 3.520 -4.422 1.00 91.19 89 GLY A C 1
ATOM 669 O O . GLY A 1 89 ? -0.786 3.210 -5.159 1.00 91.19 89 GLY A O 1
ATOM 670 N N . GLY A 1 90 ? -2.757 4.272 -4.782 1.00 93.69 90 GLY A N 1
ATOM 671 C CA . GLY A 1 90 ? -3.403 4.262 -6.082 1.00 93.69 90 GLY A CA 1
ATOM 672 C C . GLY A 1 90 ? -4.540 3.239 -6.006 1.00 93.69 90 GLY A C 1
ATOM 673 O O . GLY A 1 90 ? -4.231 2.065 -5.822 1.00 93.69 90 GLY A O 1
ATOM 674 N N . PRO A 1 91 ? -5.824 3.621 -6.136 1.00 93.88 91 PRO A N 1
ATOM 675 C CA . PRO A 1 91 ? -6.937 2.671 -6.007 1.00 93.88 91 PRO A CA 1
ATOM 676 C C . PRO A 1 91 ? -6.814 1.465 -6.942 1.00 93.88 91 PRO A C 1
ATOM 678 O O . PRO A 1 91 ? -7.031 0.331 -6.533 1.00 93.88 91 PRO A O 1
ATOM 681 N N . SER A 1 92 ? -6.350 1.690 -8.173 1.00 94.38 92 SER A N 1
ATOM 682 C CA . SER A 1 92 ? -6.057 0.618 -9.132 1.00 94.38 92 SER A CA 1
ATOM 683 C C . SER A 1 92 ? -4.857 -0.252 -8.751 1.00 94.38 92 SER A C 1
ATOM 685 O O . SER A 1 92 ? -4.790 -1.410 -9.146 1.00 94.38 92 SER A O 1
ATOM 687 N N . VAL A 1 93 ? -3.895 0.289 -8.000 1.00 97.06 93 VAL A N 1
ATOM 688 C CA . VAL A 1 93 ? -2.768 -0.493 -7.482 1.00 97.06 93 VAL A CA 1
ATOM 689 C C . VAL A 1 93 ? -3.229 -1.339 -6.307 1.00 97.06 93 VAL A C 1
ATOM 691 O O . VAL A 1 93 ? -2.832 -2.488 -6.233 1.00 97.06 93 VAL A O 1
ATOM 694 N N . PHE A 1 94 ? -4.102 -0.836 -5.432 1.00 97.06 94 PHE A N 1
ATOM 695 C CA . PHE A 1 94 ? -4.702 -1.694 -4.412 1.00 97.06 94 PHE A CA 1
ATOM 696 C C . PHE A 1 94 ? -5.483 -2.857 -5.036 1.00 97.06 94 PHE A C 1
ATOM 698 O O . PHE A 1 94 ? -5.278 -4.010 -4.669 1.00 97.06 94 PHE A O 1
ATOM 705 N N . ASP A 1 95 ? -6.322 -2.554 -6.026 1.00 95.88 95 ASP A N 1
ATOM 706 C CA . ASP A 1 95 ? -7.125 -3.541 -6.753 1.00 95.88 95 ASP A CA 1
ATOM 707 C C . ASP A 1 95 ? -6.266 -4.645 -7.399 1.00 95.88 95 ASP A C 1
ATOM 709 O O . ASP A 1 95 ? -6.538 -5.832 -7.237 1.00 95.88 95 ASP A O 1
ATOM 713 N N . MET A 1 96 ? -5.146 -4.266 -8.026 1.00 96.31 96 MET A N 1
ATOM 714 C CA . MET A 1 96 ? -4.199 -5.190 -8.670 1.00 96.31 96 MET A CA 1
ATOM 715 C C . MET A 1 96 ? -3.672 -6.300 -7.744 1.00 96.31 96 MET A C 1
ATOM 717 O O . MET A 1 96 ? -3.316 -7.375 -8.225 1.00 96.31 96 MET A O 1
ATOM 721 N N . PHE A 1 97 ? -3.587 -6.048 -6.435 1.00 97.19 97 PHE A N 1
ATOM 722 C CA . PHE A 1 97 ? -3.020 -6.985 -5.460 1.00 97.19 97 PHE A CA 1
ATOM 723 C C . PHE A 1 97 ? -4.073 -7.644 -4.557 1.00 97.19 97 PHE A C 1
ATOM 725 O O . PHE A 1 97 ? -3.692 -8.360 -3.632 1.00 97.19 97 PHE A O 1
ATOM 732 N N . MET A 1 98 ? -5.375 -7.472 -4.819 1.00 95.38 98 MET A N 1
ATOM 733 C CA . MET A 1 98 ? -6.450 -7.977 -3.949 1.00 95.38 98 MET A CA 1
ATOM 734 C C . MET A 1 98 ? 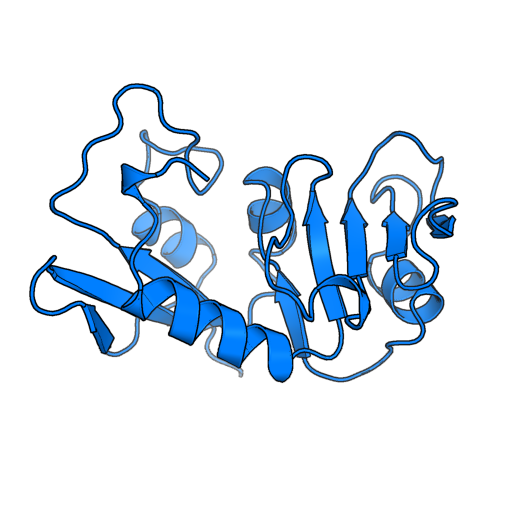-6.335 -9.468 -3.614 1.00 95.38 98 MET A C 1
ATOM 736 O O . MET A 1 98 ? -6.417 -9.871 -2.448 1.00 95.38 98 MET A O 1
ATOM 740 N N . ASP A 1 99 ? -6.055 -10.286 -4.624 1.00 93.31 99 ASP A N 1
ATOM 741 C CA . ASP A 1 99 ? -5.940 -11.739 -4.464 1.00 93.31 99 ASP A CA 1
ATOM 742 C C . ASP A 1 99 ? -4.586 -12.177 -3.879 1.00 93.31 99 ASP A C 1
ATOM 744 O O . ASP A 1 99 ? -4.360 -13.361 -3.639 1.00 93.31 99 ASP A O 1
ATOM 748 N N . ARG A 1 100 ? -3.687 -11.222 -3.612 1.00 95.56 100 ARG A N 1
ATOM 749 C CA . ARG A 1 100 ? -2.329 -11.449 -3.102 1.00 95.56 100 ARG A CA 1
ATOM 750 C C . ARG A 1 100 ? -2.091 -10.904 -1.699 1.00 95.56 100 ARG A C 1
ATOM 752 O O . ARG A 1 100 ? -1.019 -11.133 -1.151 1.00 95.56 100 ARG A O 1
ATOM 759 N N . TYR A 1 101 ? -3.039 -10.171 -1.121 1.00 97.38 101 TYR A N 1
ATOM 760 C CA . TYR A 1 101 ? -2.885 -9.671 0.240 1.00 97.38 101 TYR A CA 1
ATOM 761 C C . TYR A 1 101 ? -2.927 -10.806 1.263 1.00 97.38 101 TYR A C 1
ATOM 763 O O . TYR A 1 101 ? -3.937 -11.504 1.372 1.00 97.38 101 TYR A O 1
ATOM 771 N N . ASP A 1 102 ? -1.876 -10.895 2.080 1.00 97.19 102 ASP A N 1
ATOM 772 C CA . ASP A 1 102 ? -1.923 -11.576 3.378 1.00 97.19 102 ASP A CA 1
ATOM 773 C C . ASP A 1 102 ? -2.738 -10.747 4.377 1.00 97.19 102 ASP A C 1
ATOM 775 O O . ASP A 1 102 ? -3.549 -11.259 5.151 1.00 97.19 102 ASP A O 1
ATOM 779 N N . THR A 1 103 ? -2.521 -9.428 4.371 1.00 97.94 103 THR A N 1
ATOM 780 C CA . THR A 1 103 ? -3.249 -8.467 5.201 1.00 97.94 103 THR A CA 1
ATOM 781 C C . THR A 1 103 ? -3.419 -7.136 4.476 1.00 97.94 103 THR A C 1
ATOM 783 O O . THR A 1 103 ? -2.448 -6.557 3.992 1.00 97.94 103 THR A O 1
ATOM 786 N N . PHE A 1 104 ? -4.642 -6.611 4.475 1.00 97.88 104 PHE A N 1
ATOM 787 C CA . PHE A 1 104 ? -4.950 -5.229 4.129 1.00 97.88 104 PHE A CA 1
ATOM 788 C C . PHE A 1 104 ? -5.301 -4.450 5.403 1.00 97.88 104 PHE A C 1
ATOM 790 O O . PHE A 1 104 ? -6.198 -4.838 6.149 1.00 97.88 104 PHE A O 1
ATOM 797 N N . TRP A 1 105 ? -4.614 -3.343 5.671 1.00 98.00 105 TRP A N 1
ATOM 798 C CA . TRP A 1 105 ? -4.885 -2.500 6.840 1.00 98.00 105 TRP A CA 1
ATOM 799 C C . TRP A 1 105 ? -5.822 -1.358 6.447 1.00 98.00 105 TRP A C 1
ATOM 801 O O . TRP A 1 105 ? -5.410 -0.415 5.775 1.00 98.00 105 TRP A O 1
ATOM 811 N N . LEU A 1 106 ? -7.093 -1.450 6.844 1.00 97.88 106 LEU A N 1
ATOM 812 C CA . LEU A 1 106 ? -8.111 -0.453 6.514 1.00 97.88 106 LEU A CA 1
ATOM 813 C C . LEU A 1 106 ? -8.258 0.556 7.658 1.00 97.88 106 LEU A C 1
ATOM 815 O O . LEU A 1 106 ? -8.918 0.260 8.657 1.00 97.88 106 LEU A O 1
ATOM 819 N N . SER A 1 107 ? -7.665 1.740 7.500 1.00 97.38 107 SER A N 1
ATOM 820 C CA . SER A 1 107 ? -7.894 2.878 8.398 1.00 97.38 107 SER A CA 1
ATOM 821 C C . SER A 1 107 ? -9.208 3.591 8.070 1.00 97.38 107 SER A C 1
ATOM 823 O O . SER A 1 107 ? -9.540 3.805 6.904 1.00 97.38 107 SER A O 1
ATOM 825 N N . GLN A 1 108 ? -9.964 3.982 9.095 1.00 96.62 108 GLN A N 1
ATOM 826 C CA . GLN A 1 108 ? -11.241 4.682 8.957 1.00 96.62 108 GLN A CA 1
ATOM 827 C C . GLN A 1 108 ? -11.310 5.896 9.883 1.00 96.62 108 GLN A C 1
ATOM 829 O O . GLN A 1 108 ? -11.075 5.781 11.085 1.00 96.62 108 GLN A O 1
ATOM 834 N N . ALA A 1 109 ? -11.705 7.040 9.319 1.00 96.94 109 ALA A N 1
ATOM 835 C CA . ALA A 1 109 ? -11.953 8.294 10.027 1.00 96.94 109 ALA A CA 1
ATOM 836 C C . ALA A 1 109 ? -13.453 8.652 9.940 1.00 96.94 109 ALA A C 1
ATOM 838 O O . ALA A 1 109 ? -13.859 9.391 9.045 1.00 96.94 109 ALA A O 1
ATOM 839 N N . PRO A 1 110 ? -14.309 8.124 10.836 1.00 95.19 110 PRO A N 1
ATOM 840 C CA . PRO A 1 110 ? -15.769 8.175 10.685 1.00 95.19 110 PRO A CA 1
ATOM 841 C C . PRO A 1 110 ? -16.372 9.583 10.799 1.00 95.19 110 PRO A C 1
ATOM 843 O O . PRO A 1 110 ? -17.539 9.776 10.478 1.00 95.19 110 PRO A O 1
ATOM 846 N N . ARG A 1 111 ? -15.599 10.567 11.274 1.00 95.25 111 ARG A N 1
ATOM 847 C CA . ARG A 1 111 ? -16.030 11.968 11.420 1.00 95.25 111 ARG A CA 1
ATOM 848 C C . ARG A 1 111 ? -15.699 12.839 10.206 1.00 95.25 111 ARG A C 1
ATOM 850 O O . ARG A 1 111 ? -16.028 14.021 10.208 1.00 95.25 111 ARG A O 1
ATOM 857 N N . VAL A 1 112 ? -15.039 12.275 9.197 1.00 94.56 112 VAL A N 1
ATOM 858 C CA . VAL A 1 112 ? -14.649 12.982 7.976 1.00 94.56 112 VAL A CA 1
ATOM 859 C C . VAL A 1 112 ? -15.561 12.552 6.837 1.00 94.56 112 VAL A C 1
ATOM 861 O O . VAL A 1 112 ? -15.758 11.362 6.606 1.00 94.56 112 VAL A O 1
ATOM 864 N N . ASN A 1 113 ? -16.082 13.528 6.098 1.00 92.44 113 ASN A N 1
ATOM 865 C CA . ASN A 1 113 ? -16.808 13.303 4.856 1.00 92.44 113 ASN A CA 1
ATOM 866 C C . ASN A 1 113 ? -16.140 14.106 3.736 1.00 92.44 113 ASN A C 1
ATOM 868 O O . ASN A 1 113 ? -15.941 15.311 3.885 1.00 92.44 113 ASN A O 1
ATOM 872 N N . LEU A 1 114 ? -15.809 13.444 2.627 1.00 92.19 114 LEU A N 1
ATOM 873 C CA . LEU A 1 114 ? -15.184 14.047 1.449 1.00 92.19 114 LEU A CA 1
ATOM 874 C C . LEU A 1 114 ? -16.084 13.786 0.229 1.00 92.19 114 LEU A C 1
ATOM 876 O O . LEU A 1 114 ? -15.944 12.731 -0.388 1.00 92.19 114 LEU A O 1
ATOM 880 N N . PRO A 1 115 ? -17.006 14.709 -0.112 1.00 86.44 115 PRO A N 1
ATOM 881 C CA . PRO A 1 115 ? -18.006 14.509 -1.169 1.00 86.44 115 PRO A CA 1
ATOM 882 C C . PRO A 1 115 ? -17.424 14.160 -2.546 1.00 86.44 115 PRO A C 1
ATOM 884 O O . PRO A 1 115 ? -18.042 13.406 -3.287 1.00 86.44 115 PRO A O 1
ATOM 887 N N . ASP A 1 116 ? -16.211 14.635 -2.834 1.00 88.00 116 ASP A N 1
ATOM 888 C CA . ASP A 1 116 ? -15.485 14.401 -4.090 1.00 88.00 116 ASP A CA 1
ATOM 889 C C . ASP A 1 116 ? -14.126 13.719 -3.844 1.00 88.00 116 ASP A C 1
ATOM 891 O O . ASP A 1 116 ? -13.158 13.903 -4.586 1.00 88.00 116 ASP A O 1
ATOM 895 N N . GLY A 1 117 ? -14.014 12.978 -2.736 1.00 89.50 117 GLY A N 1
ATOM 896 C CA . GLY A 1 117 ? -12.799 12.249 -2.391 1.00 89.50 117 GLY A CA 1
ATOM 897 C C . GLY A 1 117 ? -12.516 11.105 -3.367 1.00 89.50 117 GLY A C 1
ATOM 898 O O . GLY A 1 117 ? -13.431 10.425 -3.826 1.00 89.50 117 GLY A O 1
ATOM 899 N N . GLU A 1 118 ? -11.233 10.848 -3.638 1.00 91.62 118 GLU A N 1
ATOM 900 C CA . GLU A 1 118 ? -10.829 9.651 -4.380 1.00 91.62 118 GLU A CA 1
ATOM 901 C C . GLU A 1 118 ? -11.188 8.401 -3.552 1.00 91.62 118 GLU A C 1
ATOM 903 O O . GLU A 1 118 ? -10.740 8.281 -2.403 1.00 91.62 118 GLU A O 1
ATOM 908 N N . PRO A 1 119 ? -11.978 7.462 -4.097 1.00 92.50 119 PRO A N 1
ATOM 909 C CA . PRO A 1 119 ? -12.329 6.243 -3.386 1.00 92.50 119 PRO A CA 1
ATOM 910 C C . PRO A 1 119 ? -11.100 5.368 -3.114 1.00 92.50 119 PRO A C 1
ATOM 912 O O . PRO A 1 119 ? -10.174 5.304 -3.914 1.00 92.50 119 PRO A O 1
ATOM 915 N N . CYS A 1 120 ? -11.113 4.622 -2.005 1.00 90.88 120 CYS A N 1
ATOM 916 C CA . CYS A 1 120 ? -10.017 3.704 -1.662 1.00 90.88 120 CYS A CA 1
ATOM 917 C C . CYS A 1 120 ? -9.847 2.578 -2.700 1.00 90.88 120 CYS A C 1
ATOM 919 O O . CYS A 1 120 ? -8.720 2.217 -3.032 1.00 90.88 120 CYS A O 1
ATOM 921 N N . PHE A 1 121 ? -10.956 2.075 -3.250 1.00 94.88 121 PHE A N 1
ATOM 922 C CA . PHE A 1 121 ? -10.975 1.031 -4.274 1.00 94.88 121 PHE A CA 1
ATOM 923 C C . PHE A 1 121 ? -11.900 1.407 -5.434 1.00 94.88 121 PHE A C 1
ATOM 925 O O . PHE A 1 121 ? -12.894 2.112 -5.220 1.00 94.88 121 PHE A O 1
ATOM 932 N N . PRO A 1 122 ? -11.652 0.871 -6.640 1.00 94.56 122 PRO A N 1
ATOM 933 C CA . PRO A 1 122 ? -12.657 0.843 -7.694 1.00 94.56 122 PRO A CA 1
ATOM 934 C C . PRO A 1 122 ? -13.982 0.252 -7.181 1.00 94.56 122 PRO A C 1
ATOM 936 O O . PRO A 1 122 ? -13.997 -0.727 -6.439 1.00 94.56 122 PRO A O 1
ATOM 939 N N . GLY A 1 123 ? -15.111 0.852 -7.565 1.00 92.25 123 GLY A N 1
ATOM 940 C CA . GLY A 1 123 ? -16.449 0.384 -7.174 1.00 92.25 123 GLY A CA 1
ATOM 941 C C . GLY A 1 123 ? -17.009 0.976 -5.874 1.00 92.25 123 GLY A C 1
ATOM 942 O O . GLY A 1 123 ? -18.186 0.776 -5.580 1.00 92.25 123 GLY A O 1
ATOM 943 N N . VAL A 1 124 ? -16.231 1.756 -5.122 1.00 94.50 124 VAL A N 1
ATOM 944 C CA . VAL A 1 124 ? -16.765 2.632 -4.063 1.00 94.50 124 VAL A CA 1
ATOM 945 C C . VAL A 1 124 ? -17.346 3.896 -4.729 1.00 94.50 124 VAL A C 1
ATOM 947 O O . VAL A 1 124 ? -16.688 4.444 -5.614 1.00 94.50 124 VAL A O 1
ATOM 950 N N . PRO A 1 125 ? -18.557 4.373 -4.363 1.00 92.81 125 PRO A N 1
ATOM 951 C CA . PRO A 1 125 ? -19.348 3.998 -3.185 1.00 92.81 125 PRO A CA 1
ATOM 952 C C . PRO A 1 125 ? -20.423 2.924 -3.416 1.00 92.81 125 PRO A C 1
ATOM 954 O O . PRO A 1 125 ? -21.141 2.599 -2.474 1.00 92.81 125 PRO A O 1
ATOM 957 N N . ALA A 1 126 ? -20.558 2.361 -4.624 1.00 95.56 126 ALA A N 1
ATOM 958 C CA . ALA A 1 126 ? -21.564 1.324 -4.894 1.00 95.56 126 ALA A CA 1
ATOM 959 C C . ALA A 1 126 ? -21.407 0.096 -3.975 1.00 95.56 126 ALA A C 1
ATOM 961 O O . ALA A 1 126 ? -22.388 -0.565 -3.637 1.00 95.56 126 ALA A O 1
ATOM 962 N N . ARG A 1 127 ? -20.173 -0.183 -3.542 1.00 96.69 127 ARG A N 1
ATOM 963 C CA . ARG A 1 127 ? -19.838 -1.107 -2.456 1.00 96.69 127 ARG A CA 1
ATOM 964 C C . ARG A 1 127 ? -18.967 -0.393 -1.429 1.00 96.69 127 ARG A C 1
ATOM 966 O O . ARG A 1 127 ? -18.181 0.483 -1.784 1.00 96.69 127 ARG A O 1
ATOM 973 N N . SER A 1 128 ? -19.061 -0.787 -0.163 1.00 96.56 128 SER A N 1
ATOM 974 C CA . SER A 1 128 ? -18.119 -0.315 0.854 1.00 96.56 128 SER A CA 1
ATOM 975 C C . SER A 1 128 ? -16.737 -0.968 0.678 1.00 96.56 128 SER A C 1
ATOM 977 O O . SER A 1 128 ? -16.652 -2.085 0.153 1.00 96.56 128 SER A O 1
ATOM 979 N N . PRO A 1 129 ? -15.646 -0.337 1.156 1.00 96.94 129 PRO A N 1
ATOM 980 C CA . PRO A 1 129 ? -14.326 -0.969 1.178 1.00 96.94 129 PRO A CA 1
ATOM 981 C C . PRO A 1 129 ? -14.333 -2.352 1.842 1.00 96.94 129 PRO A C 1
ATOM 983 O O . PRO A 1 129 ? -13.729 -3.291 1.336 1.00 96.94 129 PRO A O 1
ATOM 986 N N . GLN A 1 130 ? -15.091 -2.503 2.929 1.00 97.88 130 GLN A N 1
ATOM 987 C CA . GLN A 1 130 ? -15.266 -3.760 3.655 1.00 97.88 130 GLN A CA 1
ATOM 988 C C . GLN A 1 130 ? -15.941 -4.830 2.791 1.00 97.88 130 GLN A C 1
ATOM 990 O O . GLN A 1 130 ? -15.504 -5.977 2.781 1.00 97.88 130 GLN A O 1
ATOM 995 N N . GLN A 1 131 ? -16.986 -4.466 2.038 1.00 97.88 131 GLN A N 1
ATOM 996 C CA . GLN A 1 131 ? -17.641 -5.398 1.121 1.00 97.88 131 GLN A CA 1
ATOM 997 C C . GLN A 1 131 ? -16.681 -5.867 0.029 1.00 97.88 131 GLN A C 1
ATOM 999 O O . GLN A 1 131 ? -16.716 -7.044 -0.320 1.00 97.88 131 GLN A O 1
ATOM 1004 N N . ILE A 1 132 ? -15.854 -4.970 -0.518 1.00 97.56 132 ILE A N 1
ATOM 1005 C CA . ILE A 1 132 ? -14.855 -5.305 -1.545 1.00 97.56 132 ILE A CA 1
ATOM 1006 C C . ILE A 1 132 ? -13.819 -6.279 -0.974 1.00 97.56 132 ILE A C 1
ATOM 1008 O O . ILE A 1 132 ? -13.644 -7.362 -1.527 1.00 97.56 132 ILE A O 1
ATOM 1012 N N . LEU A 1 133 ? -13.217 -5.961 0.175 1.00 97.75 133 LEU A N 1
ATOM 1013 C CA . LEU A 1 133 ? -12.248 -6.842 0.839 1.00 97.75 133 LEU A CA 1
ATOM 1014 C C . LEU A 1 133 ? -12.852 -8.227 1.133 1.00 97.75 133 LEU A C 1
ATOM 1016 O O . LEU A 1 133 ? -12.245 -9.250 0.815 1.00 97.75 133 LEU A O 1
ATOM 1020 N N . ALA A 1 134 ? -14.086 -8.268 1.642 1.00 97.31 134 ALA A N 1
ATOM 1021 C CA . ALA A 1 134 ? -14.795 -9.517 1.904 1.00 97.31 134 ALA A CA 1
ATOM 1022 C C . ALA A 1 134 ? -15.024 -10.360 0.637 1.00 97.31 134 ALA A C 1
ATOM 1024 O O . ALA A 1 134 ? -14.873 -11.580 0.692 1.00 97.31 134 ALA A O 1
ATOM 1025 N N . SER A 1 135 ? -15.335 -9.755 -0.521 1.00 96.06 135 SER A N 1
ATOM 1026 C CA . SER A 1 135 ? -15.498 -10.536 -1.763 1.00 96.06 135 SER A CA 1
ATOM 1027 C C . SER A 1 135 ? -14.203 -11.130 -2.298 1.00 96.06 135 SER A C 1
ATOM 1029 O O . SER A 1 135 ? -14.266 -12.095 -3.049 1.00 96.06 135 SER A O 1
ATOM 1031 N N . HIS A 1 136 ? -13.050 -10.589 -1.901 1.00 95.94 136 HIS A N 1
ATOM 1032 C CA . HIS A 1 136 ? -11.744 -11.178 -2.207 1.00 95.94 136 HIS A CA 1
ATOM 1033 C C . HIS A 1 136 ? -11.304 -12.218 -1.163 1.00 95.94 136 HIS A C 1
ATOM 1035 O O . HIS A 1 136 ? -10.187 -12.730 -1.231 1.00 95.94 136 HIS A O 1
ATOM 1041 N N . GLY A 1 137 ? -12.173 -12.570 -0.209 1.00 96.12 137 GLY A N 1
ATOM 1042 C CA . GLY A 1 137 ? -11.915 -13.597 0.801 1.00 96.12 137 GLY A CA 1
ATOM 1043 C C . GLY A 1 137 ? -11.121 -13.110 2.014 1.00 96.12 137 GLY A C 1
ATOM 1044 O O . GLY A 1 137 ? -10.664 -13.938 2.800 1.00 96.12 137 GLY A O 1
ATOM 1045 N N . LEU A 1 138 ? -10.951 -11.795 2.186 1.00 97.88 138 LEU A N 1
ATOM 1046 C CA . LEU A 1 138 ? -10.333 -11.236 3.387 1.00 97.88 138 LEU A CA 1
ATOM 1047 C C . LEU A 1 138 ? -11.368 -11.108 4.512 1.00 97.88 138 LEU A C 1
ATOM 1049 O O . LEU A 1 138 ? -12.510 -10.705 4.285 1.00 97.88 138 LEU A O 1
ATOM 1053 N N . LYS A 1 139 ? -10.954 -11.404 5.744 1.00 98.12 139 LYS A N 1
ATOM 1054 C CA . LYS A 1 139 ? -11.791 -11.337 6.947 1.00 98.12 139 LYS A CA 1
ATOM 1055 C C . LYS A 1 139 ? -11.289 -10.255 7.904 1.00 98.12 139 LYS A C 1
ATOM 1057 O O . LYS A 1 139 ? -10.075 -10.149 8.096 1.00 98.12 139 LYS A O 1
ATOM 1062 N N . PRO A 1 140 ? -12.180 -9.467 8.525 1.00 98.38 140 PRO A N 1
ATOM 1063 C CA . PRO A 1 140 ? -11.768 -8.470 9.500 1.00 98.38 140 PRO A CA 1
ATOM 1064 C C . PRO A 1 140 ? -11.290 -9.150 10.789 1.00 98.38 140 PRO A C 1
ATOM 1066 O O . PRO A 1 140 ? -11.909 -10.097 11.271 1.00 98.38 140 PRO A O 1
ATOM 1069 N N . GLY A 1 141 ? -10.193 -8.654 11.351 1.00 98.00 141 GLY A N 1
ATOM 1070 C CA . GLY A 1 141 ? -9.793 -8.918 12.730 1.00 98.00 141 GLY A CA 1
ATOM 1071 C C . GLY A 1 141 ? -10.221 -7.795 13.673 1.00 98.00 141 GLY A C 1
ATOM 1072 O O . GLY A 1 141 ? -10.970 -6.898 13.295 1.00 98.00 141 GLY A O 1
ATOM 1073 N N . GLU A 1 142 ? -9.690 -7.828 14.894 1.00 97.81 142 GLU A N 1
ATOM 1074 C CA . GLU A 1 142 ? -9.944 -6.799 15.907 1.00 97.81 142 GLU A CA 1
ATOM 1075 C C . GLU A 1 142 ? -9.421 -5.415 15.471 1.00 97.81 142 GLU A C 1
ATOM 1077 O O . GLU A 1 142 ? -8.227 -5.288 15.156 1.00 97.81 142 GLU A O 1
ATOM 1082 N N . PRO A 1 143 ? -10.273 -4.371 15.460 1.00 97.69 143 PRO A N 1
ATOM 1083 C CA . PRO A 1 143 ? -9.847 -3.002 15.201 1.00 97.69 143 PRO A CA 1
ATOM 1084 C C . PRO A 1 143 ? -8.923 -2.454 16.296 1.00 97.69 143 PRO A C 1
ATOM 1086 O O . PRO A 1 143 ? -9.104 -2.710 17.485 1.00 97.69 143 PRO A O 1
ATOM 1089 N N . GLN A 1 144 ? -7.966 -1.621 15.897 1.00 98.12 144 GLN A N 1
ATOM 1090 C CA . GLN A 1 144 ? -7.087 -0.868 16.791 1.00 98.12 144 GLN A CA 1
ATOM 1091 C C . GLN A 1 144 ? -7.430 0.620 16.718 1.00 98.12 144 GLN A C 1
ATOM 1093 O O . GLN A 1 144 ? -7.659 1.156 15.634 1.00 98.12 144 GLN A O 1
ATOM 1098 N N . ILE A 1 145 ? -7.444 1.307 17.860 1.00 97.94 145 ILE A N 1
ATOM 1099 C CA . ILE A 1 145 ? -7.621 2.763 17.901 1.00 97.94 145 ILE A CA 1
ATOM 1100 C C . ILE A 1 145 ? -6.285 3.425 17.558 1.00 97.94 145 ILE A C 1
ATOM 1102 O O . ILE A 1 145 ? -5.289 3.209 18.245 1.00 97.94 145 ILE A O 1
ATOM 1106 N N . LEU A 1 146 ? -6.282 4.252 16.513 1.00 97.69 146 LEU A N 1
ATOM 1107 C CA . LEU A 1 146 ? -5.129 5.057 16.109 1.00 97.69 146 LEU A CA 1
ATOM 1108 C C . LEU A 1 146 ? -5.197 6.468 16.696 1.00 97.69 146 LEU A C 1
ATOM 1110 O O . LEU A 1 146 ? -4.182 7.005 17.131 1.00 97.69 146 LEU A O 1
ATOM 1114 N N . ASP A 1 147 ? -6.392 7.058 16.741 1.00 95.88 147 ASP A N 1
ATOM 1115 C CA . ASP A 1 147 ? -6.636 8.364 17.355 1.00 95.88 147 ASP A CA 1
ATOM 1116 C C . ASP A 1 147 ? -8.000 8.358 18.055 1.00 95.88 147 ASP A C 1
ATOM 1118 O O . ASP A 1 147 ? -9.050 8.419 17.413 1.00 95.88 147 ASP A O 1
ATOM 1122 N N . ALA A 1 148 ? -7.990 8.279 19.388 1.00 94.25 148 ALA A N 1
ATOM 1123 C CA . ALA A 1 148 ? -9.213 8.233 20.188 1.00 94.25 148 ALA A CA 1
ATOM 1124 C C . ALA A 1 148 ? -10.023 9.537 20.106 1.00 94.25 148 ALA A C 1
ATOM 1126 O O . ALA A 1 148 ? -11.254 9.502 20.103 1.00 94.25 148 ALA A O 1
ATOM 1127 N N . ASN A 1 149 ? -9.348 10.686 19.997 1.00 93.44 149 ASN A N 1
ATOM 1128 C CA . ASN A 1 149 ? -10.005 11.992 19.974 1.00 93.44 149 ASN A CA 1
ATOM 1129 C C . ASN A 1 149 ? -10.800 12.183 18.683 1.00 93.44 149 ASN A C 1
ATOM 1131 O O . ASN A 1 149 ? -11.882 12.771 18.712 1.00 93.44 149 ASN A O 1
ATOM 1135 N N . GLN A 1 150 ? -10.284 11.660 17.569 1.00 93.38 150 GLN A N 1
ATOM 1136 C CA . GLN A 1 150 ? -10.911 11.737 16.247 1.00 93.38 150 GLN A CA 1
ATOM 1137 C C . GLN A 1 150 ? -11.732 10.487 15.886 1.00 93.38 150 GLN A C 1
ATOM 1139 O O . GLN A 1 150 ? -12.463 10.488 14.896 1.00 93.38 150 GLN A O 1
ATOM 1144 N N . GLY A 1 151 ? -11.667 9.436 16.709 1.00 95.44 151 GLY A N 1
ATOM 1145 C CA . GLY A 1 151 ? -12.326 8.155 16.451 1.00 95.44 151 GLY A CA 1
ATOM 1146 C C . GLY A 1 151 ? -11.698 7.377 15.292 1.00 95.44 151 GLY A C 1
ATOM 1147 O O . GLY A 1 151 ? -12.389 6.589 14.650 1.00 95.44 151 GLY A O 1
ATOM 1148 N N . VAL A 1 152 ? -10.418 7.619 14.993 1.00 98.06 152 VAL A N 1
ATOM 1149 C CA . VAL A 1 152 ? -9.709 6.941 13.903 1.00 98.06 152 VAL A CA 1
ATOM 1150 C C . VAL A 1 152 ? -9.300 5.555 14.364 1.00 98.06 152 VAL A C 1
ATOM 1152 O O . VAL A 1 152 ? -8.656 5.391 15.404 1.00 98.06 152 VAL A O 1
ATOM 1155 N N . THR A 1 153 ? -9.657 4.558 13.566 1.00 98.38 153 THR A N 1
ATOM 1156 C CA . THR A 1 153 ? -9.339 3.151 13.818 1.00 98.38 153 THR A CA 1
ATOM 1157 C C . THR A 1 153 ? -8.657 2.542 12.607 1.00 98.38 153 THR A C 1
ATOM 1159 O O . THR A 1 153 ? -8.821 3.042 11.497 1.00 98.38 153 THR A O 1
ATOM 1162 N N . VAL A 1 154 ? -7.921 1.453 12.812 1.00 98.56 154 VAL A N 1
ATOM 1163 C CA . VAL A 1 154 ? -7.441 0.578 11.741 1.00 98.56 154 VAL A CA 1
ATOM 1164 C C . VAL A 1 154 ? -7.923 -0.839 11.991 1.00 98.56 154 VAL A C 1
ATOM 1166 O O . VAL A 1 154 ? -7.784 -1.369 13.090 1.00 98.56 154 VAL A O 1
ATOM 1169 N N . THR A 1 155 ? -8.494 -1.461 10.965 1.00 98.69 155 THR A N 1
ATOM 1170 C CA . THR A 1 155 ? -8.917 -2.863 11.007 1.00 98.69 155 THR A CA 1
ATOM 1171 C C . THR A 1 155 ? -8.009 -3.689 10.097 1.00 98.69 155 THR A C 1
ATOM 1173 O O . THR A 1 155 ? -7.914 -3.374 8.907 1.00 98.69 155 THR A O 1
ATOM 1176 N N . PRO A 1 156 ? -7.342 -4.742 10.602 1.00 98.44 156 PRO A N 1
ATOM 1177 C CA . PRO A 1 156 ? -6.648 -5.692 9.744 1.00 98.44 156 PRO A CA 1
ATOM 1178 C C . PRO A 1 156 ? -7.653 -6.601 9.038 1.00 98.44 156 PRO A C 1
ATOM 1180 O O . PRO A 1 156 ? -8.453 -7.269 9.686 1.00 98.44 156 PRO A O 1
ATOM 1183 N N . TRP A 1 157 ? -7.568 -6.680 7.718 1.00 98.44 157 TRP A N 1
ATOM 1184 C CA . TRP A 1 157 ? -8.314 -7.615 6.884 1.00 98.44 157 TRP A CA 1
ATOM 1185 C C . TRP A 1 157 ? -7.363 -8.696 6.405 1.00 98.44 157 TRP A C 1
ATOM 1187 O O . TRP A 1 157 ? -6.451 -8.396 5.643 1.00 98.44 157 TRP A O 1
ATOM 1197 N N . ARG A 1 158 ? -7.530 -9.928 6.881 1.00 98.00 158 ARG A N 1
ATOM 1198 C CA . ARG A 1 158 ? -6.567 -11.014 6.670 1.00 98.00 158 ARG A CA 1
ATOM 1199 C C . ARG A 1 158 ? -7.132 -12.091 5.770 1.00 98.00 158 ARG A C 1
ATOM 1201 O O . ARG A 1 158 ? -8.320 -12.402 5.844 1.00 98.00 158 ARG A O 1
ATOM 1208 N N . ARG A 1 159 ? -6.270 -12.662 4.941 1.00 95.50 159 ARG A N 1
ATOM 1209 C CA . ARG A 1 159 ? -6.567 -13.899 4.229 1.00 95.50 159 ARG A CA 1
ATOM 1210 C C . ARG A 1 159 ? -6.221 -15.062 5.151 1.00 95.50 159 ARG A C 1
ATOM 1212 O O . ARG A 1 159 ? -5.159 -15.051 5.769 1.00 95.50 159 ARG A O 1
ATOM 1219 N N . ASP A 1 160 ? -7.111 -16.043 5.253 1.00 83.62 160 ASP A N 1
ATOM 1220 C CA . ASP A 1 160 ? -6.773 -17.289 5.936 1.00 83.62 160 ASP A CA 1
ATOM 1221 C C . ASP A 1 160 ? -5.671 -17.969 5.116 1.00 83.62 160 ASP A C 1
ATOM 1223 O O . ASP A 1 160 ? -5.897 -18.387 3.979 1.00 83.62 160 ASP A O 1
ATOM 1227 N N . THR A 1 161 ? -4.458 -18.023 5.656 1.00 65.25 161 THR A N 1
ATOM 1228 C CA . THR A 1 161 ? -3.383 -18.829 5.081 1.00 65.25 161 THR A CA 1
ATOM 1229 C C . THR A 1 161 ? -3.708 -20.289 5.376 1.00 65.25 161 THR A C 1
ATOM 1231 O O . THR A 1 161 ? -3.646 -20.698 6.537 1.00 65.25 161 THR A O 1
ATOM 1234 N N . ALA A 1 162 ? -4.131 -21.031 4.352 1.00 47.75 162 ALA A N 1
ATOM 1235 C CA . ALA A 1 162 ? -4.212 -22.489 4.410 1.00 47.75 162 ALA A CA 1
ATOM 1236 C C . ALA A 1 162 ? -2.810 -23.109 4.484 1.00 47.75 162 ALA A C 1
ATOM 1238 O O . ALA A 1 162 ? -1.884 -22.530 3.869 1.00 47.75 162 ALA A O 1
#

Foldseek 3Di:
DDPLPDDPLVVVVVVVVQVFAQEEEEEPVDADPDPCRLVHAYEYEDPPDQAWDQDPVHNSYIYGHVNRDPPCVNCVVSVHNDGHYHYPDDQVSCVVCLLPDQKDKDKDQPVDDDPPDDDNHPCPPVPDPVRVSVVSQWDWDDWDQSDPVRRIIIIITGHPDD

Mean predicted aligned error: 3.25 Å

Nearest PDB structures (foldseek):
  7rgj-assembly1_A  TM=7.614E-01  e=2.666E-07  Escherichia coli
  3cse-assembly1_A  TM=6.649E-01  e=1.267E-06  Nakaseomyces glabratus
  3ix9-assembly1_A  TM=7.203E-01  e=2.071E-05  Streptococcus pneumoniae
  3mer-assembly2_B  TM=3.540E-01  e=8.465E-02  Synechocystis sp. PCC 6803

Secondary structure (DSSP, 8-state):
--GGG--HHHHHHHHHHHTT-SEEEEETT----STTGGGS-EEEE-SSSSSEEE-SS-TTEEEE-TTTS-HHHHHHHTT-SSS-EEEEE-HHHHHHTGGG-SEEEEEE-TT---TTPPPSSTTTTTS-HHHHHHHTTEEE---EEEETTTTEEEEEEEE---

Sequence (162 aa):
MPNELKFEGDKKFFSAALDRADLIVHGRNSYEDQPNSPQRKRIIVTRKVPAIAADPANPKATLWNPAGASFETASAQAGVTSGTVAIIGGPSVFDMFMDRYDTFWLSQAPRVNLPDGEPCFPGVPARSPQQILASHGLKPGEPQILDANQGVTVTPWRRDTA

Radius of gyration: 16.04 Å; Cα contacts (8 Å, |Δi|>4): 263; chains: 1; bounding box: 40×40×42 Å

Solvent-accessible surface area (backbone atoms only — not comparable to full-atom values): 9535 Å² total; per-residue (Å²): 132,65,72,89,74,68,42,71,38,53,53,50,53,53,52,58,52,55,76,68,35,62,32,36,36,27,23,75,93,41,84,74,88,55,93,65,43,80,77,49,39,29,38,35,44,40,82,90,48,76,24,71,46,75,36,94,90,38,92,44,33,26,36,33,12,75,91,50,39,56,68,68,60,49,33,45,73,62,71,40,88,73,80,43,74,41,78,79,24,38,30,70,51,47,59,74,41,51,90,68,49,60,63,48,78,49,69,45,54,82,80,63,84,64,97,84,55,86,51,79,39,82,63,50,80,89,38,53,72,66,57,54,43,43,75,60,58,29,42,79,54,80,69,42,79,42,31,79,92,64,56,24,31,35,31,42,28,32,38,81,80,127